Protein AF-U9VWN8-F1 (afdb_monomer_lite)

Sequence (69 aa):
MSIQTALQFIQHVRSNETVQHQLESTDLQVGLAALVDIGAMYGFEFTMEELQQAHRHDWMMRWVHYQSY

Structure (mmCIF, N/CA/C/O backbone):
data_AF-U9VWN8-F1
#
_entry.id   AF-U9VWN8-F1
#
loop_
_atom_site.group_PDB
_atom_site.id
_atom_site.type_symbol
_atom_site.label_atom_id
_atom_site.label_alt_id
_atom_site.label_comp_id
_atom_site.label_asym_id
_atom_site.label_entity_id
_atom_site.label_seq_id
_atom_site.pdbx_PDB_ins_code
_atom_site.Cartn_x
_atom_site.Cartn_y
_atom_site.Cartn_z
_atom_site.occupancy
_atom_site.B_iso_or_equiv
_atom_site.auth_seq_id
_atom_site.auth_comp_id
_atom_site.auth_asym_id
_atom_site.auth_atom_id
_atom_site.pdbx_PDB_model_num
ATOM 1 N N 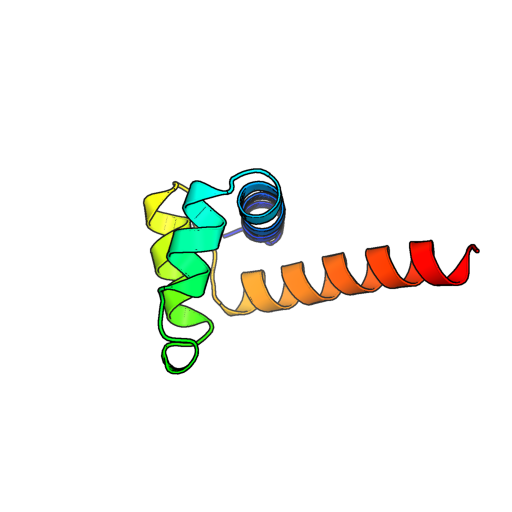. MET A 1 1 ? -12.667 5.451 5.501 1.00 58.69 1 MET A N 1
ATOM 2 C CA . MET A 1 1 ? -12.375 4.012 5.381 1.00 58.69 1 MET A CA 1
ATOM 3 C C . MET A 1 1 ? -11.386 3.704 6.505 1.00 58.69 1 MET A C 1
ATOM 5 O O . MET A 1 1 ? -11.327 4.507 7.431 1.00 58.69 1 MET A O 1
ATOM 9 N N . SER A 1 2 ? -10.745 2.536 6.579 1.00 83.25 2 SER A N 1
ATOM 10 C CA . SER A 1 2 ? -9.935 2.164 7.754 1.00 83.25 2 SER A CA 1
ATOM 11 C C . SER A 1 2 ? -8.457 2.056 7.399 1.00 83.25 2 SER A C 1
ATOM 13 O O . SER A 1 2 ? -8.099 1.397 6.426 1.00 83.25 2 SER A O 1
ATOM 15 N N . ILE A 1 3 ? -7.586 2.594 8.260 1.00 88.06 3 ILE A N 1
ATOM 16 C CA . ILE A 1 3 ? -6.129 2.362 8.212 1.00 88.06 3 ILE A CA 1
ATOM 17 C C . ILE A 1 3 ? -5.820 0.854 8.194 1.00 88.06 3 ILE A C 1
ATOM 19 O O . ILE A 1 3 ? -4.840 0.419 7.593 1.00 88.06 3 ILE A O 1
ATOM 23 N N . GLN A 1 4 ? -6.684 0.033 8.800 1.00 91.44 4 GLN A N 1
ATOM 24 C CA . GLN A 1 4 ? -6.565 -1.422 8.777 1.00 91.44 4 GLN A CA 1
ATOM 25 C C . GLN A 1 4 ? -6.669 -2.002 7.360 1.00 91.44 4 GLN A C 1
ATOM 27 O O . GLN A 1 4 ? -5.915 -2.912 7.030 1.00 91.44 4 GLN A O 1
ATOM 32 N N . THR A 1 5 ? -7.541 -1.457 6.509 1.00 92.81 5 THR A N 1
ATOM 33 C CA . THR A 1 5 ? -7.688 -1.894 5.113 1.00 92.81 5 THR A CA 1
ATOM 34 C C . THR A 1 5 ? -6.440 -1.551 4.302 1.00 92.81 5 THR A C 1
ATOM 36 O O . THR A 1 5 ? -5.941 -2.383 3.547 1.00 92.81 5 THR A O 1
ATOM 39 N N . ALA A 1 6 ? -5.864 -0.368 4.526 1.00 92.56 6 ALA A N 1
ATOM 40 C CA . ALA A 1 6 ? -4.593 0.014 3.919 1.00 92.56 6 ALA A CA 1
ATOM 41 C C . ALA A 1 6 ? -3.425 -0.876 4.394 1.00 92.56 6 ALA A C 1
ATOM 43 O O . ALA A 1 6 ? -2.571 -1.261 3.597 1.00 92.56 6 ALA A O 1
ATOM 44 N N . LEU A 1 7 ? -3.396 -1.268 5.674 1.00 92.56 7 LEU A N 1
ATOM 45 C CA . LEU A 1 7 ? -2.410 -2.227 6.191 1.00 92.56 7 LEU A CA 1
ATOM 46 C C . LEU A 1 7 ? -2.568 -3.614 5.555 1.00 92.56 7 LEU A C 1
ATOM 48 O O . LEU A 1 7 ? -1.570 -4.232 5.185 1.00 92.56 7 LEU A O 1
ATOM 52 N N . GLN A 1 8 ? -3.803 -4.093 5.398 1.00 93.25 8 GLN A N 1
ATOM 53 C CA . GLN A 1 8 ? -4.085 -5.358 4.716 1.00 93.25 8 GLN A CA 1
ATOM 54 C C . GLN A 1 8 ? -3.646 -5.315 3.253 1.00 93.25 8 GLN A C 1
ATOM 56 O O . GLN A 1 8 ? -3.047 -6.277 2.782 1.00 93.25 8 GLN A O 1
ATOM 61 N N . PHE A 1 9 ? -3.859 -4.196 2.558 1.00 93.31 9 PHE A N 1
ATOM 62 C CA . PHE A 1 9 ? -3.342 -3.998 1.207 1.00 93.31 9 PHE A CA 1
ATOM 63 C C . PHE A 1 9 ? -1.809 -4.071 1.166 1.00 93.31 9 PHE A C 1
ATOM 65 O O . PHE A 1 9 ? -1.258 -4.827 0.372 1.00 93.31 9 PHE A O 1
ATOM 72 N N . ILE A 1 10 ? -1.104 -3.376 2.067 1.00 91.00 10 ILE A N 1
ATOM 73 C CA . ILE A 1 10 ? 0.369 -3.439 2.156 1.00 91.00 10 ILE A CA 1
ATOM 74 C C . ILE A 1 10 ? 0.855 -4.882 2.379 1.00 91.00 10 ILE A C 1
ATOM 76 O O . ILE A 1 10 ? 1.856 -5.300 1.793 1.00 91.00 10 ILE A O 1
ATOM 80 N N . GLN A 1 11 ? 0.163 -5.655 3.217 1.00 91.31 11 GLN A N 1
ATOM 81 C CA . GLN A 1 11 ? 0.469 -7.073 3.430 1.00 91.31 11 GLN A CA 1
ATOM 82 C C . GLN A 1 11 ? 0.178 -7.910 2.181 1.00 91.31 11 GLN A C 1
ATOM 84 O O . GLN A 1 11 ? 1.013 -8.727 1.793 1.00 91.31 11 GLN A O 1
ATOM 89 N N . HIS A 1 12 ? -0.959 -7.669 1.527 1.00 91.19 12 HIS A N 1
ATOM 90 C CA . HIS A 1 12 ? -1.365 -8.359 0.309 1.00 91.19 12 HIS A CA 1
ATOM 91 C C . HIS A 1 12 ? -0.333 -8.172 -0.803 1.00 91.19 12 HIS A C 1
ATOM 93 O O . HIS A 1 12 ? 0.134 -9.163 -1.365 1.00 91.19 12 HIS A O 1
ATOM 99 N N . VAL A 1 13 ? 0.104 -6.929 -1.032 1.00 89.62 13 VAL A N 1
ATOM 100 C CA . VAL A 1 13 ? 1.186 -6.586 -1.965 1.00 89.62 13 VAL A CA 1
ATOM 101 C C . VAL A 1 13 ? 2.437 -7.410 -1.665 1.00 89.62 13 VAL A C 1
ATOM 103 O O . VAL A 1 13 ? 3.024 -7.987 -2.567 1.00 89.62 13 VAL A O 1
ATOM 106 N N . ARG A 1 14 ? 2.847 -7.546 -0.401 1.00 86.44 14 ARG A N 1
ATOM 107 C CA . ARG A 1 14 ? 4.058 -8.316 -0.046 1.00 86.44 14 ARG A CA 1
ATOM 108 C C . ARG A 1 14 ? 3.942 -9.808 -0.313 1.00 86.44 14 ARG A C 1
ATOM 110 O O . ARG A 1 14 ? 4.945 -10.439 -0.616 1.00 86.44 14 ARG A O 1
ATOM 117 N N . SER A 1 15 ? 2.746 -10.358 -0.160 1.00 89.56 15 SER A N 1
ATOM 118 C CA . SER A 1 15 ? 2.487 -11.788 -0.338 1.00 89.56 15 SER A CA 1
ATOM 119 C C . SER A 1 15 ? 2.128 -12.190 -1.771 1.00 89.56 15 SER A C 1
ATOM 121 O O . SER A 1 15 ? 2.074 -13.382 -2.055 1.00 89.56 15 SER A O 1
ATOM 123 N N . ASN A 1 16 ? 1.847 -11.228 -2.657 1.00 88.94 16 ASN A N 1
ATOM 124 C CA . ASN A 1 16 ? 1.326 -11.490 -3.995 1.00 88.94 16 ASN A CA 1
ATOM 125 C C . ASN A 1 16 ? 2.218 -10.865 -5.075 1.00 88.94 16 ASN A C 1
ATOM 127 O O . ASN A 1 16 ? 2.121 -9.674 -5.371 1.00 88.94 16 ASN A O 1
ATOM 131 N N . GLU A 1 17 ? 3.047 -11.699 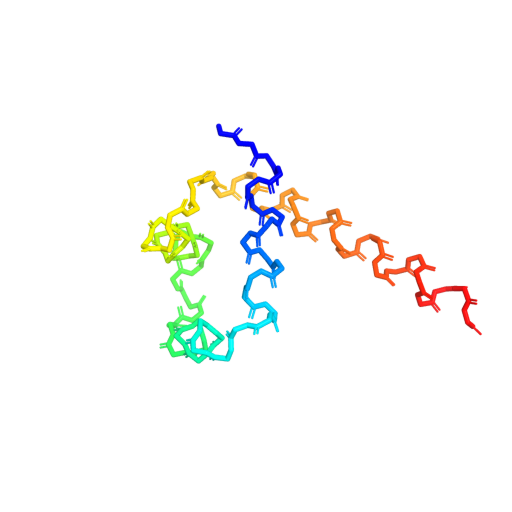-5.703 1.00 86.88 17 GLU A N 1
ATOM 132 C CA . GLU A 1 17 ? 3.982 -11.301 -6.766 1.00 86.88 17 GLU A CA 1
ATOM 133 C C . GLU A 1 17 ? 3.281 -10.651 -7.969 1.00 86.88 17 GLU A C 1
ATOM 135 O O . GLU A 1 17 ? 3.832 -9.747 -8.591 1.00 86.88 17 GLU A O 1
ATOM 140 N N . THR A 1 18 ? 2.034 -11.038 -8.269 1.00 86.44 18 THR A N 1
ATOM 141 C CA . THR A 1 18 ? 1.269 -10.429 -9.373 1.00 86.44 18 THR A CA 1
ATOM 142 C C . THR A 1 18 ? 0.980 -8.956 -9.091 1.00 86.44 18 THR A C 1
ATOM 144 O O . THR A 1 18 ? 1.138 -8.106 -9.966 1.00 86.44 18 THR A O 1
ATOM 147 N N . VAL A 1 19 ? 0.609 -8.637 -7.848 1.00 85.81 19 VAL A N 1
ATOM 148 C CA . VAL A 1 19 ? 0.343 -7.257 -7.425 1.00 85.81 19 VAL A CA 1
ATOM 149 C C . VAL A 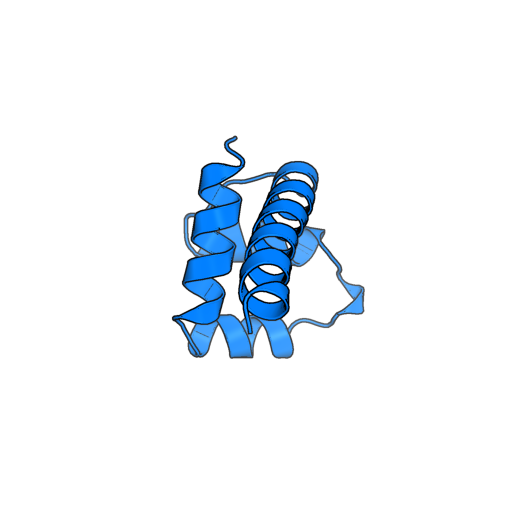1 19 ? 1.646 -6.460 -7.358 1.00 85.81 19 VAL A C 1
ATOM 151 O O . VAL A 1 19 ? 1.655 -5.289 -7.728 1.00 85.81 19 VAL A O 1
ATOM 154 N N . GLN A 1 20 ? 2.757 -7.083 -6.946 1.00 85.81 20 GLN A N 1
ATOM 155 C CA . GLN A 1 20 ? 4.077 -6.436 -6.956 1.00 85.81 20 GLN A CA 1
ATOM 156 C C . GLN A 1 20 ? 4.501 -6.046 -8.362 1.00 85.81 20 GLN A C 1
ATOM 158 O O . GLN A 1 20 ? 4.804 -4.881 -8.590 1.00 85.81 20 GLN A O 1
ATOM 163 N N . HIS A 1 21 ? 4.446 -6.973 -9.315 1.00 85.50 21 HIS A N 1
ATOM 164 C CA . HIS A 1 21 ? 4.802 -6.667 -10.696 1.00 85.50 21 HIS A CA 1
ATOM 165 C C . HIS A 1 21 ? 3.888 -5.606 -11.308 1.00 85.50 21 HIS A C 1
ATOM 167 O O . HIS A 1 21 ? 4.357 -4.735 -12.039 1.00 85.50 21 HIS A O 1
ATOM 173 N N . GLN A 1 22 ? 2.596 -5.617 -10.971 1.00 84.25 22 GLN A N 1
ATOM 174 C CA . GLN A 1 22 ? 1.681 -4.564 -11.401 1.00 84.25 22 GLN A CA 1
ATOM 175 C C . GLN A 1 22 ? 2.095 -3.195 -10.837 1.00 84.25 22 GLN A C 1
ATOM 177 O O . GLN A 1 22 ? 2.113 -2.210 -11.576 1.00 84.25 22 GLN A O 1
ATOM 182 N N . LEU A 1 23 ? 2.495 -3.133 -9.567 1.00 82.31 23 LEU A N 1
ATOM 183 C CA . LEU A 1 23 ? 2.995 -1.915 -8.929 1.00 82.31 23 LEU A CA 1
ATOM 184 C C . LEU A 1 23 ? 4.338 -1.446 -9.493 1.00 82.31 23 LEU A C 1
ATOM 186 O O . LEU A 1 23 ? 4.511 -0.253 -9.705 1.00 82.31 23 LEU A O 1
ATOM 190 N N . GLU A 1 24 ? 5.261 -2.361 -9.776 1.00 81.69 24 GLU A N 1
ATOM 191 C CA . GLU A 1 24 ? 6.559 -2.062 -10.396 1.00 81.69 24 GLU A CA 1
ATOM 192 C C . GLU A 1 24 ? 6.411 -1.554 -11.834 1.00 81.69 24 GLU A C 1
ATOM 194 O O . GLU A 1 24 ? 7.182 -0.705 -12.277 1.00 81.69 24 GLU A O 1
ATOM 199 N N . SER A 1 25 ? 5.413 -2.065 -12.562 1.00 80.19 25 SER A N 1
ATOM 200 C CA . SER A 1 25 ? 5.082 -1.616 -13.919 1.00 80.19 25 SER A CA 1
ATOM 201 C C . SER A 1 25 ? 4.300 -0.301 -13.950 1.00 80.19 25 SER A C 1
ATOM 203 O O . SER A 1 25 ? 4.228 0.353 -14.991 1.00 80.19 25 SER A O 1
ATOM 205 N N . THR A 1 26 ? 3.706 0.086 -12.817 1.00 77.94 26 THR A N 1
ATOM 206 C CA . THR A 1 26 ? 3.018 1.365 -12.676 1.00 77.94 26 THR A CA 1
ATOM 207 C C . THR A 1 26 ? 4.079 2.436 -1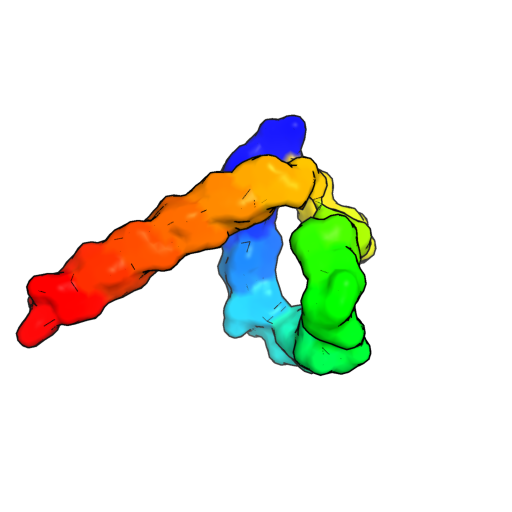2.500 1.00 77.94 26 THR A C 1
ATOM 209 O O . THR A 1 26 ? 4.880 2.380 -11.570 1.00 77.94 26 THR A O 1
ATOM 212 N N . ASP A 1 27 ? 4.101 3.409 -13.409 1.00 67.56 27 ASP A N 1
ATOM 213 C CA . ASP A 1 27 ? 5.077 4.490 -13.358 1.00 67.56 27 ASP A CA 1
ATOM 214 C C . ASP A 1 27 ? 5.022 5.171 -11.979 1.00 67.56 27 ASP A C 1
ATOM 216 O O . ASP A 1 27 ? 3.984 5.686 -11.552 1.00 67.56 27 ASP A O 1
ATOM 220 N N . LEU A 1 28 ? 6.144 5.148 -11.254 1.00 59.12 28 LEU A N 1
ATOM 221 C CA . LEU A 1 28 ? 6.267 5.710 -9.904 1.00 59.12 28 LEU A CA 1
ATOM 222 C C . LEU A 1 28 ? 5.922 7.208 -9.871 1.00 59.12 28 LEU A C 1
ATOM 224 O O . LEU A 1 28 ? 5.629 7.745 -8.800 1.00 59.12 28 LEU A O 1
ATOM 228 N N . GLN A 1 29 ? 5.905 7.879 -11.030 1.00 57.03 29 GLN A N 1
ATOM 229 C CA . GLN A 1 29 ? 5.428 9.256 -11.165 1.00 57.03 29 GLN A CA 1
ATOM 230 C C . GLN A 1 29 ? 3.929 9.432 -10.868 1.00 57.03 29 GLN A C 1
ATOM 232 O O . GLN A 1 29 ? 3.523 10.535 -10.501 1.00 57.03 29 GLN A O 1
ATOM 237 N N . VAL A 1 30 ? 3.108 8.379 -10.964 1.00 59.66 30 VAL A N 1
ATOM 238 C CA . VAL A 1 30 ? 1.654 8.447 -10.701 1.00 59.66 30 VAL A CA 1
ATOM 239 C C . VAL A 1 30 ? 1.340 8.464 -9.190 1.00 59.66 30 VAL A C 1
ATOM 241 O O . VAL A 1 30 ? 0.254 8.868 -8.767 1.00 59.66 30 VAL A O 1
ATOM 244 N N . GLY A 1 31 ? 2.322 8.136 -8.343 1.00 76.12 31 GLY A N 1
ATOM 245 C CA . GLY A 1 31 ? 2.282 8.393 -6.902 1.00 76.12 31 GLY A CA 1
ATOM 246 C C . GLY A 1 31 ? 1.219 7.607 -6.119 1.00 76.12 31 GLY A C 1
ATOM 247 O O . GLY A 1 31 ? 0.697 6.586 -6.556 1.00 76.12 31 GLY A O 1
ATOM 248 N N . LEU A 1 32 ? 0.904 8.088 -4.910 1.00 81.50 32 LEU A N 1
ATOM 249 C CA . LEU A 1 32 ? -0.024 7.447 -3.960 1.00 81.50 32 LEU A CA 1
ATOM 250 C C . LEU A 1 32 ? -1.451 7.256 -4.496 1.00 81.50 32 LEU A C 1
ATOM 252 O O . LEU A 1 32 ? -2.153 6.377 -4.006 1.00 81.50 32 LEU A O 1
ATOM 256 N N . ALA A 1 33 ? -1.876 8.056 -5.477 1.00 85.12 33 ALA A N 1
ATOM 257 C CA . ALA A 1 33 ? -3.205 7.948 -6.073 1.00 85.12 33 ALA A CA 1
ATOM 258 C C . ALA A 1 33 ? -3.368 6.629 -6.845 1.00 85.12 33 ALA A C 1
ATOM 260 O O . ALA A 1 33 ? -4.331 5.905 -6.614 1.00 85.12 33 ALA A O 1
ATOM 261 N N . ALA A 1 34 ? -2.370 6.248 -7.652 1.00 86.56 34 ALA A N 1
ATOM 262 C CA . ALA A 1 34 ? -2.393 4.968 -8.362 1.00 86.56 34 ALA A CA 1
ATOM 263 C C . ALA A 1 34 ? -2.457 3.766 -7.410 1.00 86.56 34 ALA A C 1
ATOM 265 O O . ALA A 1 34 ? -3.085 2.758 -7.716 1.00 86.56 34 ALA A O 1
ATOM 266 N N . LEU A 1 35 ? -1.834 3.871 -6.233 1.00 87.38 35 LEU A N 1
ATOM 267 C CA . LEU A 1 35 ? -1.870 2.809 -5.225 1.00 87.38 35 LEU A CA 1
ATOM 268 C C . LEU A 1 35 ? -3.272 2.614 -4.639 1.00 87.38 35 LEU A C 1
ATOM 270 O O . LEU A 1 35 ? -3.649 1.485 -4.331 1.00 87.38 35 LEU A O 1
ATOM 274 N N . VAL A 1 36 ? -4.036 3.700 -4.496 1.00 90.31 36 VAL A N 1
ATOM 275 C CA . VAL A 1 36 ? -5.440 3.645 -4.069 1.00 90.31 36 VAL A CA 1
ATOM 276 C C . VAL A 1 36 ? -6.296 2.983 -5.147 1.00 90.31 36 VAL A C 1
ATOM 278 O O . VAL A 1 36 ? -7.070 2.083 -4.829 1.00 90.31 36 VAL A O 1
ATOM 281 N N . ASP A 1 37 ? -6.103 3.356 -6.413 1.00 90.06 37 ASP A N 1
ATOM 282 C CA . ASP A 1 37 ? -6.848 2.769 -7.535 1.00 90.06 37 ASP A CA 1
ATOM 283 C C . ASP A 1 37 ? -6.561 1.268 -7.685 1.00 90.06 37 ASP A C 1
ATOM 285 O O . ASP A 1 37 ? -7.480 0.461 -7.830 1.00 90.06 37 ASP A O 1
ATOM 289 N N . ILE A 1 38 ? -5.291 0.868 -7.572 1.00 89.12 38 ILE A N 1
ATOM 290 C CA . ILE A 1 38 ? -4.891 -0.545 -7.576 1.00 89.12 38 ILE A CA 1
ATOM 291 C C . ILE A 1 38 ? -5.510 -1.267 -6.380 1.00 89.12 38 ILE A C 1
ATOM 293 O O . ILE A 1 38 ? -6.091 -2.334 -6.555 1.00 89.12 38 ILE A O 1
ATOM 297 N N . GLY A 1 39 ? -5.447 -0.690 -5.176 1.00 90.38 39 GLY A N 1
ATOM 298 C CA . GLY A 1 39 ? -6.105 -1.247 -3.993 1.00 90.38 39 GLY A CA 1
ATOM 299 C C . GLY A 1 39 ? -7.587 -1.529 -4.239 1.00 90.38 39 GLY A C 1
ATOM 300 O O . GLY A 1 39 ? -8.045 -2.648 -3.991 1.00 90.38 39 GLY A O 1
ATOM 301 N N . ALA A 1 40 ? -8.301 -0.566 -4.825 1.00 91.50 40 ALA A N 1
ATOM 302 C CA . ALA A 1 40 ? -9.718 -0.692 -5.142 1.00 91.50 40 ALA A CA 1
ATOM 303 C C . ALA A 1 40 ? -10.001 -1.837 -6.131 1.00 91.50 40 ALA A C 1
ATOM 305 O O . ALA A 1 40 ? -10.965 -2.580 -5.940 1.00 91.50 40 ALA A O 1
ATOM 306 N N . MET A 1 41 ? -9.137 -2.061 -7.131 1.00 90.62 41 MET A N 1
ATOM 307 C CA . MET A 1 41 ? -9.261 -3.199 -8.061 1.00 90.62 41 MET A CA 1
ATOM 308 C C . MET A 1 41 ? -9.198 -4.563 -7.358 1.00 90.62 41 MET A C 1
ATOM 310 O O . MET A 1 41 ? -9.812 -5.522 -7.823 1.00 90.62 41 MET A O 1
ATOM 314 N N . TYR A 1 42 ? -8.480 -4.651 -6.237 1.00 89.75 42 TYR A N 1
ATOM 315 C CA . TYR A 1 42 ? -8.357 -5.861 -5.419 1.00 89.75 42 TYR A CA 1
ATOM 316 C C . TYR A 1 42 ? -9.343 -5.895 -4.236 1.00 89.75 42 TYR A C 1
ATOM 318 O O . TYR A 1 42 ? -9.241 -6.768 -3.374 1.00 89.75 42 TYR A O 1
ATOM 326 N N . GLY A 1 43 ? -10.310 -4.970 -4.189 1.00 93.00 43 GLY A N 1
ATOM 327 C CA . GLY A 1 43 ? -11.333 -4.897 -3.140 1.00 93.00 43 GLY A CA 1
ATOM 328 C C . GLY A 1 43 ? -10.874 -4.213 -1.848 1.00 93.00 43 GLY A C 1
ATOM 329 O O . GLY A 1 43 ? -11.559 -4.307 -0.830 1.00 93.00 43 GLY A O 1
ATOM 330 N N . PHE A 1 44 ? -9.729 -3.528 -1.867 1.00 92.50 44 PHE A N 1
ATOM 331 C CA . PHE A 1 44 ? -9.249 -2.724 -0.748 1.00 92.50 44 PHE A CA 1
ATOM 332 C C . PHE A 1 44 ? -9.629 -1.259 -0.951 1.00 92.50 44 PHE A C 1
ATOM 334 O O . PHE A 1 44 ? -9.043 -0.558 -1.769 1.00 92.50 44 PHE A O 1
ATOM 341 N N . GLU A 1 45 ? -10.582 -0.776 -0.162 1.00 93.31 45 GLU A N 1
ATOM 342 C CA . GLU A 1 45 ? -10.986 0.628 -0.183 1.00 93.31 45 GLU A CA 1
ATOM 343 C C . GLU A 1 45 ? -10.316 1.402 0.963 1.00 93.31 45 GLU A C 1
ATOM 345 O O . GLU A 1 45 ? -10.540 1.116 2.145 1.00 93.31 45 GLU A O 1
ATOM 350 N N . PHE A 1 46 ? -9.475 2.379 0.619 1.00 93.25 46 PHE A N 1
ATOM 351 C CA . PHE A 1 46 ? -8.802 3.277 1.561 1.00 93.25 46 PHE A CA 1
ATOM 352 C C . PHE A 1 46 ? -8.423 4.601 0.885 1.00 93.25 46 PHE A C 1
ATOM 354 O O . PHE A 1 46 ? -8.373 4.700 -0.339 1.00 93.25 46 PHE A O 1
ATOM 361 N N . THR A 1 47 ? -8.133 5.635 1.671 1.00 93.69 47 THR A N 1
ATOM 362 C CA . THR A 1 47 ? -7.658 6.930 1.152 1.00 93.69 47 THR A CA 1
ATOM 363 C C . THR A 1 47 ? -6.132 6.991 1.063 1.00 93.69 47 THR A C 1
ATOM 365 O O . THR A 1 47 ? -5.412 6.226 1.708 1.00 93.69 47 THR A O 1
ATOM 368 N N . MET A 1 48 ? -5.603 7.965 0.313 1.00 92.00 48 MET A N 1
ATOM 369 C CA . MET A 1 48 ? -4.156 8.222 0.272 1.00 92.00 48 MET A CA 1
ATOM 370 C C . MET A 1 48 ? -3.574 8.518 1.665 1.00 92.00 48 MET A C 1
ATOM 372 O O . MET A 1 48 ? -2.469 8.079 1.982 1.00 92.00 48 MET A O 1
ATOM 376 N N . GLU A 1 49 ? -4.317 9.237 2.511 1.00 92.25 49 GLU A N 1
ATOM 377 C CA . GLU A 1 49 ? -3.899 9.562 3.880 1.00 92.25 49 GLU A CA 1
ATOM 378 C C . GLU A 1 49 ? -3.833 8.311 4.763 1.00 92.25 49 GLU A C 1
ATOM 380 O O . GLU A 1 49 ? -2.880 8.137 5.527 1.00 92.25 49 GLU A O 1
ATOM 385 N N . GLU A 1 50 ? -4.817 7.418 4.632 1.00 93.06 50 GLU A N 1
ATOM 386 C CA . GL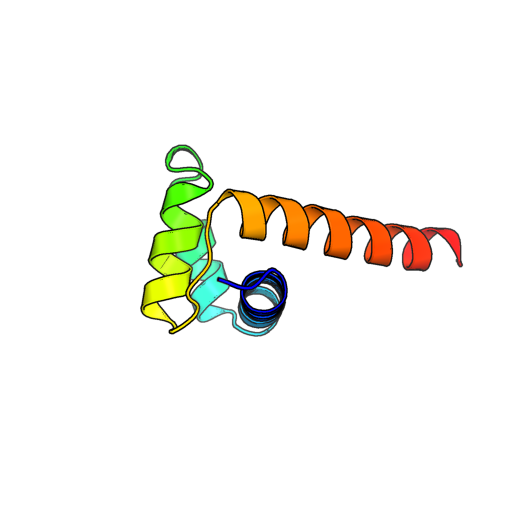U A 1 50 ? -4.853 6.130 5.329 1.00 93.06 50 GLU A CA 1
ATOM 387 C C . GLU A 1 50 ? -3.686 5.236 4.882 1.00 93.06 50 GLU A C 1
ATOM 389 O O . GLU A 1 50 ? -3.021 4.635 5.728 1.00 93.06 50 GLU A O 1
ATOM 394 N N . LEU A 1 51 ? -3.361 5.220 3.584 1.00 92.00 51 LEU A N 1
ATOM 395 C CA . LEU A 1 51 ? -2.207 4.497 3.040 1.00 92.00 51 LEU A CA 1
ATOM 396 C C . LEU A 1 51 ? -0.873 5.040 3.570 1.00 92.00 51 LEU A C 1
ATOM 398 O O . LEU A 1 51 ? -0.008 4.267 3.986 1.00 92.00 51 LEU A O 1
ATOM 402 N N . GLN A 1 52 ? -0.705 6.362 3.624 1.00 91.62 52 GLN A N 1
ATOM 403 C CA . GLN A 1 52 ? 0.491 6.981 4.206 1.00 91.62 52 GLN A CA 1
ATOM 404 C C . GLN A 1 52 ? 0.637 6.675 5.702 1.00 91.62 52 GLN A C 1
ATOM 406 O O . GLN A 1 52 ? 1.751 6.475 6.194 1.00 91.62 52 GLN A O 1
ATOM 411 N N . GLN A 1 53 ? -0.466 6.672 6.452 1.00 93.25 53 GLN A N 1
ATOM 412 C CA . GLN A 1 53 ? -0.457 6.308 7.871 1.00 93.25 53 GLN A CA 1
ATOM 413 C C . GLN A 1 53 ? -0.115 4.828 8.056 1.00 93.25 53 GLN A C 1
ATOM 415 O O . GLN A 1 53 ? 0.788 4.509 8.829 1.00 93.25 53 GLN A O 1
ATOM 420 N N . ALA A 1 54 ? -0.750 3.938 7.293 1.00 92.38 54 ALA A N 1
ATOM 421 C CA . ALA A 1 54 ? -0.467 2.507 7.301 1.00 92.38 54 ALA A CA 1
ATOM 422 C C . ALA A 1 54 ? 1.007 2.214 6.984 1.00 92.38 54 ALA A C 1
ATOM 424 O O . ALA A 1 54 ? 1.658 1.466 7.713 1.00 92.38 54 ALA A O 1
ATOM 425 N N . HIS A 1 55 ? 1.567 2.866 5.962 1.00 90.31 55 HIS A N 1
ATOM 426 C CA . HIS A 1 55 ? 2.979 2.733 5.610 1.00 90.31 55 HIS A CA 1
ATOM 427 C C . HIS A 1 55 ? 3.906 3.191 6.745 1.00 90.31 55 HIS A C 1
ATOM 429 O O . HIS A 1 55 ? 4.875 2.504 7.067 1.00 90.31 55 HIS A O 1
ATOM 435 N N . ARG A 1 56 ? 3.600 4.322 7.399 1.00 90.75 56 ARG A N 1
ATOM 436 C CA . ARG A 1 56 ? 4.364 4.799 8.565 1.00 90.75 56 ARG A CA 1
ATOM 437 C C . ARG A 1 56 ? 4.326 3.806 9.725 1.00 90.75 56 ARG A C 1
ATOM 439 O O . ARG A 1 56 ? 5.373 3.526 10.305 1.00 90.75 56 ARG A O 1
ATOM 446 N N . HIS A 1 57 ? 3.151 3.268 10.049 1.00 89.69 57 HIS A N 1
ATOM 447 C CA . HIS A 1 57 ? 3.000 2.278 11.118 1.00 89.69 57 HIS A CA 1
ATOM 448 C C . HIS A 1 57 ? 3.765 0.990 10.821 1.00 89.69 57 HIS A C 1
ATOM 450 O O . HIS A 1 57 ? 4.495 0.496 11.678 1.00 89.69 57 HIS A O 1
ATOM 456 N N . ASP A 1 58 ? 3.639 0.471 9.602 1.00 88.19 58 ASP A N 1
ATOM 457 C CA . ASP A 1 58 ? 4.354 -0.728 9.185 1.00 88.19 58 ASP A CA 1
ATOM 458 C C . ASP A 1 58 ? 5.878 -0.537 9.249 1.00 88.19 58 ASP A C 1
ATOM 460 O O . ASP A 1 58 ? 6.593 -1.371 9.809 1.00 88.19 58 ASP A O 1
ATOM 464 N N . TRP A 1 59 ? 6.372 0.602 8.760 1.00 86.19 59 TRP A N 1
ATOM 465 C CA . TRP A 1 59 ? 7.791 0.933 8.820 1.00 86.19 59 TRP A CA 1
ATOM 466 C C . TRP A 1 59 ? 8.292 1.024 10.263 1.00 86.19 59 TRP A C 1
ATOM 468 O O . TRP A 1 59 ? 9.324 0.442 10.588 1.00 86.19 59 TRP A O 1
ATOM 478 N N . MET A 1 60 ? 7.541 1.676 11.155 1.00 88.38 60 MET A N 1
ATOM 479 C CA . MET A 1 60 ? 7.887 1.762 12.576 1.00 88.38 60 MET A CA 1
ATOM 480 C C . MET A 1 60 ? 8.000 0.374 13.225 1.00 88.38 60 MET A C 1
ATOM 482 O O . MET A 1 60 ? 8.957 0.120 13.953 1.00 88.38 60 MET A O 1
ATOM 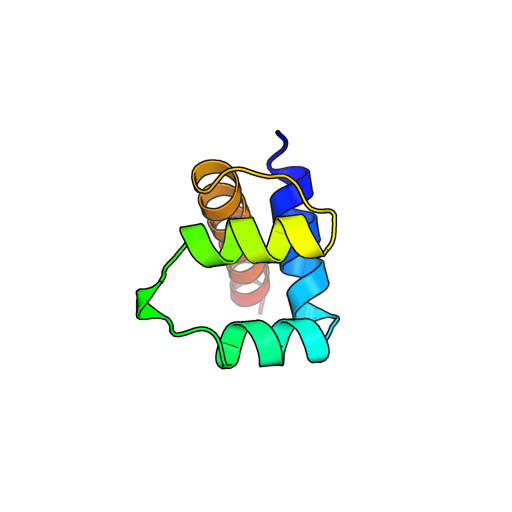486 N N . MET A 1 61 ? 7.081 -0.549 12.924 1.00 86.44 61 MET A N 1
ATOM 487 C CA . MET A 1 61 ? 7.158 -1.927 13.429 1.00 86.44 61 MET A CA 1
ATOM 488 C C . MET A 1 61 ? 8.393 -2.672 12.903 1.00 86.44 61 MET A C 1
ATOM 490 O O . MET A 1 61 ? 9.044 -3.400 13.654 1.00 86.44 61 MET A O 1
ATOM 494 N N . ARG A 1 62 ? 8.766 -2.454 11.638 1.00 83.25 62 ARG A N 1
ATOM 495 C CA . ARG A 1 62 ? 9.991 -3.025 11.052 1.00 83.25 62 ARG A CA 1
ATOM 496 C C . ARG A 1 62 ? 11.258 -2.491 11.713 1.00 83.25 62 ARG A C 1
ATOM 498 O O . ARG A 1 62 ? 12.174 -3.267 11.964 1.00 83.25 62 ARG A O 1
ATOM 505 N N . TRP A 1 63 ? 11.297 -1.202 12.045 1.00 83.56 63 TRP A N 1
ATOM 506 C CA . TRP A 1 63 ? 12.418 -0.615 12.783 1.00 83.56 63 TRP A CA 1
ATOM 507 C C . TRP A 1 63 ? 12.586 -1.216 14.173 1.00 83.56 63 TRP A C 1
ATOM 509 O O . TRP A 1 63 ? 13.711 -1.519 14.560 1.00 83.56 63 TRP A O 1
ATOM 519 N N . VAL A 1 64 ? 11.488 -1.438 14.902 1.00 82.25 64 VAL A N 1
ATOM 520 C CA . VAL A 1 64 ? 11.534 -2.105 16.215 1.00 82.25 64 VAL A CA 1
ATOM 521 C C . VAL A 1 64 ? 12.120 -3.512 16.089 1.00 82.25 64 VAL A C 1
ATOM 523 O O . VAL A 1 64 ? 12.946 -3.910 16.910 1.00 82.25 64 VAL A O 1
ATOM 526 N N . HIS A 1 65 ? 11.750 -4.252 15.040 1.00 73.31 65 HIS A N 1
ATOM 527 C CA . HIS A 1 65 ? 12.318 -5.575 14.788 1.00 73.31 65 HIS A CA 1
ATOM 528 C C . HIS A 1 65 ? 13.819 -5.518 14.462 1.00 73.31 65 HIS A C 1
ATOM 530 O O . HIS A 1 65 ? 14.578 -6.340 14.966 1.00 73.31 65 HIS A O 1
ATOM 536 N N . TYR A 1 66 ? 14.255 -4.527 13.678 1.00 72.50 66 TYR A N 1
ATOM 537 C CA . TYR A 1 66 ? 15.661 -4.357 13.301 1.00 72.50 66 TYR A CA 1
ATOM 538 C C . TYR A 1 66 ? 16.553 -3.907 14.469 1.00 72.50 66 TYR A C 1
ATOM 540 O O . TYR A 1 66 ? 17.685 -4.354 14.567 1.00 72.50 66 TYR A O 1
ATOM 548 N N . GLN A 1 67 ? 16.055 -3.054 15.371 1.00 71.62 67 GLN A N 1
ATOM 549 C CA . GLN A 1 67 ? 16.805 -2.613 16.560 1.00 71.62 67 GLN A CA 1
ATOM 550 C C . GLN A 1 67 ? 16.856 -3.652 17.690 1.00 71.62 67 GLN A C 1
ATOM 552 O O . GLN A 1 67 ? 17.562 -3.445 18.674 1.00 71.62 67 GLN A O 1
ATOM 557 N N . SER A 1 68 ? 16.090 -4.740 17.580 1.00 59.62 68 SER A N 1
ATOM 558 C CA . SER A 1 68 ? 16.085 -5.835 18.559 1.00 59.62 68 SER A CA 1
ATOM 559 C C . SER A 1 68 ? 17.113 -6.938 18.239 1.00 59.62 68 SER A C 1
ATOM 561 O O . SER A 1 68 ? 17.121 -7.960 18.926 1.00 59.62 68 SER A O 1
ATOM 563 N N . TYR A 1 69 ? 17.948 -6.739 17.211 1.00 50.59 69 TYR A N 1
ATOM 564 C CA . TYR A 1 69 ? 19.077 -7.582 16.792 1.00 50.59 69 TYR A CA 1
ATOM 565 C C . TYR A 1 69 ? 20.394 -6.815 16.939 1.00 50.59 69 TYR A C 1
ATOM 567 O O . TYR A 1 69 ? 21.415 -7.480 17.224 1.00 50.59 69 TYR A O 1
#

Radius of gyration: 12.49 Å; chains: 1; bounding box: 32×21×32 Å

Foldseek 3Di:
DALVLLLVLVVVCVVDVVNVVVVVPPPCVVDLVVSQVSSVVVVRHDDSVSNVVSVVVVVVVVVVVVVVD

pLDDT: mean 84.81, std 10.19, range [50.59, 93.69]

Secondary structure (DSSP, 8-state):
--HHHHHHHHHHHHH-HHHHHHHHHS-GGGHHHHHHHHHHHTT----HHHHHHHHHHHHHHHHHHHHT-